Protein AF-A0A959Y9T9-F1 (afdb_monomer_lite)

Secondary structure (DSSP, 8-state):
-----------SS--GGGGGGS-GGG-SS-----HHHHHTSPPPHHHHHHHHHHHHHHHHT----

Structure (mmCIF, N/CA/C/O backbone):
data_AF-A0A959Y9T9-F1
#
_entry.id   AF-A0A959Y9T9-F1
#
loop_
_atom_site.group_PDB
_atom_site.id
_atom_site.type_symbol
_atom_site.label_atom_id
_atom_site.label_alt_id
_atom_site.label_comp_id
_atom_site.label_asym_id
_atom_site.label_entity_id
_atom_site.label_seq_id
_atom_site.pdbx_PDB_ins_code
_atom_site.Cartn_x
_atom_site.Cartn_y
_atom_site.Cartn_z
_atom_site.occupancy
_atom_site.B_iso_or_equiv
_atom_site.auth_seq_id
_atom_site.auth_comp_id
_atom_site.auth_asym_id
_atom_site.auth_atom_id
_atom_site.pdbx_PDB_model_num
ATOM 1 N N . ARG A 1 1 ? -3.098 -21.465 18.059 1.00 64.69 1 ARG A N 1
ATOM 2 C CA . ARG A 1 1 ? -2.876 -20.020 18.317 1.00 64.69 1 ARG A CA 1
ATOM 3 C C . ARG A 1 1 ? -3.431 -19.275 17.107 1.00 64.69 1 ARG A C 1
ATOM 5 O O . ARG A 1 1 ? -2.895 -19.466 16.030 1.00 64.69 1 ARG A O 1
ATOM 12 N N . TRP A 1 2 ? -4.535 -18.544 17.264 1.00 85.38 2 TRP A N 1
ATOM 13 C CA . TRP A 1 2 ? -5.296 -17.896 16.182 1.00 85.38 2 TRP A CA 1
ATOM 14 C C . TRP A 1 2 ? -4.801 -16.466 15.934 1.00 85.38 2 TRP A C 1
ATOM 16 O O . TRP A 1 2 ? -5.523 -15.505 16.158 1.00 85.38 2 TRP A O 1
ATOM 26 N N . VAL A 1 3 ? -3.526 -16.327 15.573 1.00 92.69 3 VAL A N 1
ATOM 27 C CA . VAL A 1 3 ? -2.898 -15.027 15.306 1.00 92.69 3 VAL A CA 1
ATOM 28 C C . VAL A 1 3 ? -2.089 -15.158 14.026 1.00 92.69 3 VAL A C 1
ATOM 30 O O . VAL A 1 3 ? -1.248 -16.052 13.920 1.00 92.69 3 VAL A O 1
ATOM 33 N N . THR A 1 4 ? -2.360 -14.292 13.054 1.00 92.94 4 THR A N 1
ATOM 34 C CA . THR A 1 4 ? -1.594 -14.208 11.808 1.00 92.94 4 THR A CA 1
ATOM 35 C C . THR A 1 4 ? -0.270 -13.483 12.046 1.00 92.94 4 THR A C 1
ATOM 37 O O . THR A 1 4 ? -0.192 -12.571 12.866 1.00 92.94 4 THR A O 1
ATOM 40 N N . MET A 1 5 ? 0.778 -13.873 11.323 1.00 93.81 5 MET A N 1
ATOM 41 C CA . MET A 1 5 ? 2.091 -13.216 11.345 1.00 93.81 5 MET A CA 1
ATOM 42 C C . MET A 1 5 ? 2.451 -12.723 9.939 1.00 93.81 5 MET A C 1
ATOM 44 O O . MET A 1 5 ? 1.866 -13.189 8.962 1.00 93.81 5 MET A O 1
ATOM 48 N N . HIS A 1 6 ? 3.429 -11.816 9.844 1.00 94.69 6 HIS A N 1
ATOM 49 C CA . HIS A 1 6 ? 3.782 -11.062 8.631 1.00 94.69 6 HIS A CA 1
ATOM 50 C C . HIS A 1 6 ? 2.712 -10.030 8.244 1.00 94.69 6 HIS A C 1
ATOM 52 O O . HIS A 1 6 ? 2.307 -9.235 9.088 1.00 94.69 6 HIS A O 1
ATOM 58 N N . GLY A 1 7 ? 2.315 -9.985 6.974 1.00 93.75 7 GLY A N 1
ATOM 59 C CA . GLY A 1 7 ? 1.420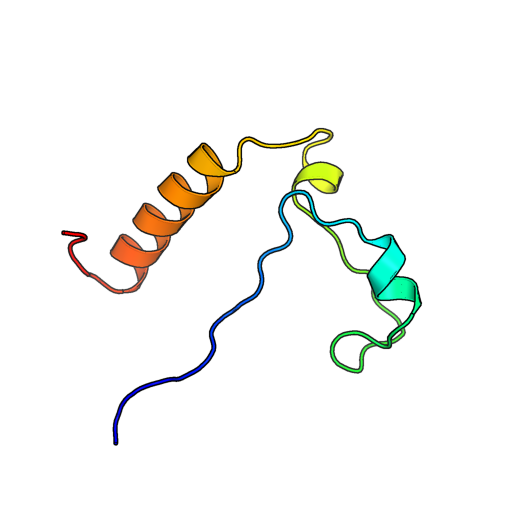 -8.972 6.435 1.00 93.75 7 GLY A CA 1
ATOM 60 C C . GLY A 1 7 ? 1.558 -8.882 4.922 1.00 93.75 7 GLY A C 1
ATOM 61 O O . GLY A 1 7 ? 1.790 -9.887 4.252 1.00 93.75 7 GLY A O 1
ATOM 62 N N . PHE A 1 8 ? 1.447 -7.668 4.398 1.00 95.12 8 PHE A N 1
ATOM 63 C CA . PHE A 1 8 ? 1.581 -7.366 2.978 1.00 95.12 8 PHE A CA 1
ATOM 64 C C . PHE A 1 8 ? 2.616 -6.262 2.755 1.00 95.12 8 PHE A C 1
ATOM 66 O O . PHE A 1 8 ? 2.954 -5.508 3.667 1.00 95.12 8 PHE A O 1
ATOM 73 N N . ALA A 1 9 ? 3.107 -6.168 1.522 1.00 94.69 9 ALA A N 1
ATOM 74 C CA . ALA A 1 9 ? 3.983 -5.097 1.075 1.00 94.69 9 ALA A CA 1
ATOM 75 C C . ALA A 1 9 ? 3.275 -4.327 -0.040 1.00 94.69 9 ALA A C 1
ATOM 77 O O . ALA A 1 9 ? 2.926 -4.908 -1.067 1.00 94.69 9 ALA A O 1
ATOM 78 N N . PHE A 1 10 ? 3.044 -3.032 0.173 1.00 96.25 10 PHE A N 1
ATOM 79 C CA . PHE A 1 10 ? 2.389 -2.171 -0.805 1.00 96.25 10 PHE A CA 1
ATOM 80 C C . PHE A 1 10 ? 3.400 -1.201 -1.417 1.00 96.25 10 PHE A C 1
ATOM 82 O O . PHE A 1 10 ? 4.038 -0.422 -0.708 1.00 96.25 10 PHE A O 1
ATOM 89 N N . ASN A 1 11 ? 3.571 -1.272 -2.738 1.00 97.00 11 ASN A N 1
ATOM 90 C CA . ASN A 1 11 ? 4.553 -0.467 -3.452 1.00 97.00 11 ASN A CA 1
ATOM 91 C C . ASN A 1 11 ? 4.037 0.960 -3.673 1.00 97.00 11 ASN A C 1
ATOM 93 O O . ASN A 1 11 ? 3.277 1.207 -4.607 1.00 97.00 11 ASN A O 1
ATOM 97 N N . VAL A 1 12 ? 4.475 1.906 -2.838 1.00 97.88 12 VAL A N 1
ATOM 98 C CA . VAL A 1 12 ? 4.072 3.321 -2.934 1.00 97.88 12 VAL A CA 1
ATOM 99 C C . VAL A 1 12 ? 5.073 4.100 -3.788 1.00 97.88 12 VAL A C 1
ATOM 101 O O . VAL A 1 12 ? 4.843 4.307 -4.975 1.00 97.88 12 VAL A O 1
ATOM 104 N N . ASN A 1 13 ? 6.224 4.436 -3.204 1.00 97.62 13 ASN A N 1
ATOM 105 C CA . ASN A 1 13 ? 7.346 5.124 -3.851 1.00 97.62 13 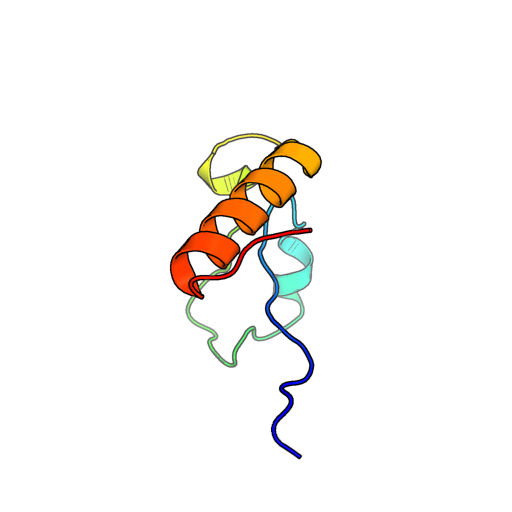ASN A CA 1
ATOM 106 C C . ASN A 1 13 ? 8.531 4.168 -4.094 1.00 97.62 13 ASN A C 1
ATOM 108 O O . ASN A 1 13 ? 9.682 4.596 -4.141 1.00 97.62 13 ASN A O 1
ATOM 112 N N . THR A 1 14 ? 8.266 2.860 -4.148 1.00 96.12 14 THR A N 1
ATOM 113 C CA . THR A 1 14 ? 9.296 1.817 -4.213 1.00 96.12 14 THR A CA 1
ATOM 114 C C . THR A 1 14 ? 10.138 1.944 -5.479 1.00 96.12 14 THR A C 1
ATOM 116 O O . THR A 1 14 ? 9.589 2.061 -6.577 1.00 96.12 14 THR A O 1
ATOM 119 N N . ASP A 1 15 ? 11.458 1.843 -5.329 1.00 94.12 15 ASP A N 1
ATOM 120 C CA . ASP A 1 15 ? 12.371 1.655 -6.453 1.00 94.12 15 ASP A CA 1
ATOM 121 C C . ASP A 1 15 ? 12.193 0.243 -7.028 1.00 94.12 15 ASP A C 1
ATOM 123 O O . ASP A 1 15 ? 12.497 -0.765 -6.384 1.00 94.12 15 ASP A O 1
ATOM 127 N N . LEU A 1 16 ? 11.650 0.177 -8.242 1.00 92.62 16 LEU A N 1
ATOM 128 C CA . LEU A 1 16 ? 11.322 -1.082 -8.897 1.00 92.62 16 LEU A C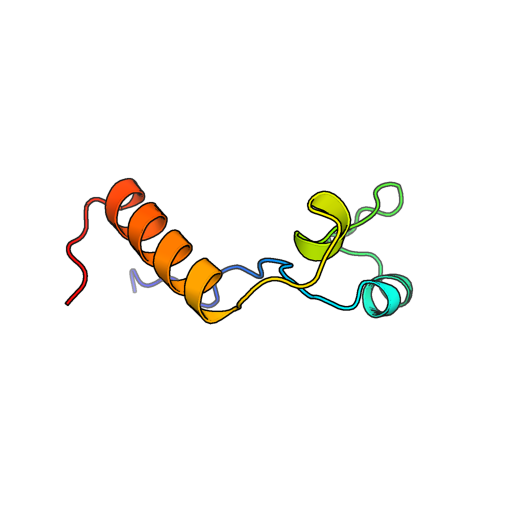A 1
ATOM 129 C C . LEU A 1 16 ? 12.546 -1.780 -9.507 1.00 92.62 16 LEU A C 1
ATOM 131 O O . LEU A 1 16 ? 12.443 -2.965 -9.811 1.00 92.62 16 LEU A O 1
ATOM 135 N N . SER A 1 17 ? 13.697 -1.106 -9.635 1.00 91.50 17 SER A N 1
ATOM 136 C CA . SER A 1 17 ? 14.918 -1.709 -10.201 1.00 91.50 17 SER A CA 1
ATOM 137 C C . SER A 1 17 ? 15.411 -2.907 -9.382 1.00 91.50 17 SER A C 1
ATOM 139 O O . SER A 1 17 ? 15.938 -3.875 -9.923 1.00 91.50 17 SER A O 1
ATOM 141 N N . TYR A 1 18 ? 15.150 -2.923 -8.072 1.00 89.25 18 TYR A N 1
ATOM 142 C CA . TYR A 1 18 ? 15.490 -4.063 -7.222 1.00 89.25 18 TYR A CA 1
ATOM 143 C C . TYR A 1 18 ? 14.735 -5.342 -7.598 1.00 89.25 18 TYR A C 1
ATOM 145 O O . TYR A 1 18 ? 15.275 -6.434 -7.413 1.00 89.25 18 TYR A O 1
ATOM 153 N N . PHE A 1 19 ? 13.525 -5.227 -8.157 1.00 89.75 19 PHE A N 1
ATOM 154 C CA . PHE A 1 19 ? 12.747 -6.386 -8.594 1.00 89.75 19 PHE A CA 1
ATOM 155 C C . PHE A 1 19 ? 13.332 -7.064 -9.836 1.00 89.75 19 PHE A C 1
ATOM 157 O O . PHE A 1 19 ? 13.030 -8.229 -10.063 1.00 89.75 19 PHE A O 1
ATOM 164 N N . GLU A 1 20 ? 14.206 -6.393 -10.591 1.00 86.31 20 GLU A N 1
ATOM 165 C CA . GLU A 1 20 ? 14.908 -6.987 -11.738 1.00 86.31 20 GLU A CA 1
ATOM 166 C C . GLU A 1 20 ? 15.919 -8.064 -11.308 1.00 86.31 20 GLU A C 1
ATOM 168 O O . GLU A 1 20 ? 16.300 -8.919 -12.102 1.00 86.31 20 GLU A O 1
ATOM 173 N N . ASN A 1 21 ? 16.324 -8.062 -10.033 1.00 88.75 21 ASN A N 1
ATOM 174 C CA . ASN A 1 21 ? 17.293 -9.014 -9.484 1.00 88.75 21 ASN A CA 1
ATOM 175 C C . ASN A 1 21 ? 16.650 -10.301 -8.939 1.00 88.75 21 ASN A C 1
ATOM 177 O O . ASN A 1 21 ? 17.359 -11.171 -8.429 1.00 88.75 21 ASN A O 1
ATOM 181 N N . ILE A 1 22 ? 15.321 -10.426 -8.995 1.00 88.81 22 ILE A N 1
ATOM 182 C CA . ILE A 1 22 ? 14.569 -11.574 -8.472 1.00 88.81 22 ILE A CA 1
ATOM 183 C C . ILE A 1 22 ? 13.472 -11.999 -9.456 1.00 88.81 22 ILE A C 1
ATOM 185 O O . ILE A 1 22 ? 13.089 -11.240 -10.335 1.00 88.81 22 ILE A O 1
ATOM 189 N N . VAL A 1 23 ? 12.919 -13.206 -9.286 1.00 84.19 23 VAL A N 1
ATOM 190 C CA . VAL A 1 23 ? 11.662 -13.604 -9.949 1.00 84.19 23 VAL A CA 1
ATOM 191 C C . VAL A 1 23 ? 10.513 -13.373 -8.958 1.00 84.19 23 VAL A C 1
ATOM 193 O O . VAL A 1 23 ? 10.264 -14.236 -8.106 1.00 84.19 23 VAL A O 1
ATOM 196 N N . PRO A 1 24 ? 9.835 -12.210 -8.988 1.00 79.00 24 PRO A N 1
ATOM 197 C CA . PRO A 1 24 ? 8.823 -11.876 -7.993 1.00 79.00 24 PRO A CA 1
ATOM 198 C C . PRO A 1 24 ? 7.628 -12.823 -8.082 1.00 79.00 24 PRO A C 1
ATOM 200 O O . PRO A 1 24 ? 7.115 -13.105 -9.162 1.00 79.00 24 PRO A O 1
ATOM 203 N N . CYS A 1 25 ? 7.176 -13.328 -6.931 1.00 77.69 25 CYS A N 1
ATOM 204 C CA . CYS A 1 25 ? 6.031 -14.243 -6.825 1.00 77.69 25 CYS A CA 1
ATOM 205 C C . CYS A 1 25 ? 6.141 -15.526 -7.684 1.00 77.69 25 CYS A C 1
ATOM 207 O O . CYS A 1 25 ? 5.137 -16.205 -7.881 1.00 77.69 25 CYS A O 1
ATOM 209 N N . GLY A 1 26 ? 7.333 -15.860 -8.205 1.00 78.88 26 GLY A N 1
ATOM 210 C CA . GLY A 1 26 ? 7.531 -16.960 -9.158 1.00 78.88 26 GLY A CA 1
ATOM 211 C C . GLY A 1 26 ? 6.981 -16.693 -10.568 1.00 78.88 26 GLY A C 1
ATOM 212 O O . GLY A 1 26 ? 6.909 -17.621 -11.370 1.00 78.88 26 GLY A O 1
ATOM 213 N N . ILE A 1 27 ? 6.590 -15.452 -10.875 1.00 81.12 27 ILE A N 1
ATOM 214 C CA . ILE A 1 27 ? 5.973 -15.049 -12.143 1.00 81.12 27 ILE A CA 1
ATOM 215 C C . ILE A 1 27 ? 7.015 -14.285 -12.963 1.00 81.12 27 ILE A C 1
ATOM 217 O O . ILE A 1 27 ? 7.396 -13.174 -12.609 1.00 81.12 27 ILE A O 1
ATOM 221 N N . ALA A 1 28 ? 7.488 -14.885 -14.055 1.00 76.31 28 ALA A N 1
ATOM 222 C CA . ALA A 1 28 ? 8.543 -14.298 -14.887 1.00 76.31 28 ALA A CA 1
ATOM 223 C C . ALA A 1 28 ? 8.012 -13.401 -16.020 1.00 76.31 28 ALA A C 1
ATOM 225 O O . ALA A 1 28 ? 8.759 -12.601 -16.572 1.00 76.31 28 ALA A O 1
ATOM 226 N N . ASP A 1 29 ? 6.737 -13.534 -16.385 1.00 76.44 29 ASP A N 1
ATOM 227 C CA . ASP A 1 29 ? 6.123 -12.887 -17.550 1.00 76.44 29 ASP A CA 1
ATOM 228 C C . ASP A 1 29 ? 5.316 -11.624 -17.204 1.00 76.44 29 ASP A C 1
ATOM 230 O O . ASP A 1 29 ? 4.682 -11.033 -18.079 1.00 76.44 29 ASP A O 1
ATOM 234 N N . LYS A 1 30 ? 5.336 -11.183 -15.938 1.00 80.94 30 LYS A N 1
ATOM 235 C CA . LYS A 1 30 ? 4.622 -9.984 -15.478 1.00 80.94 30 LYS A CA 1
ATOM 236 C C . LYS A 1 30 ? 5.545 -9.044 -14.717 1.00 80.94 30 LYS A C 1
ATOM 238 O O . LYS A 1 30 ? 6.305 -9.463 -13.851 1.00 80.94 30 LYS A O 1
ATOM 243 N N . GLY A 1 31 ? 5.437 -7.757 -15.033 1.00 84.38 31 GLY A N 1
ATOM 244 C CA . GLY A 1 31 ? 6.149 -6.699 -14.325 1.00 84.38 31 GLY A CA 1
ATOM 245 C C . GLY A 1 31 ? 5.487 -6.325 -13.000 1.00 84.38 31 GLY A C 1
ATOM 246 O O . GLY A 1 31 ? 4.306 -6.590 -12.770 1.00 84.38 31 GLY A O 1
ATOM 247 N N . VAL A 1 32 ? 6.254 -5.652 -12.147 1.00 92.75 32 VAL A N 1
ATOM 248 C CA . VAL A 1 32 ? 5.757 -4.985 -10.939 1.00 92.75 32 VAL A CA 1
ATOM 249 C C . VAL A 1 32 ? 5.519 -3.498 -11.206 1.00 92.75 32 VAL A C 1
ATOM 251 O O . VAL A 1 32 ? 6.105 -2.909 -12.119 1.00 92.75 32 VAL A O 1
ATOM 254 N N . THR A 1 33 ? 4.670 -2.875 -10.392 1.00 94.81 33 THR A N 1
ATOM 255 C CA . THR A 1 33 ? 4.485 -1.422 -10.401 1.00 94.81 33 THR A CA 1
ATOM 256 C C . THR A 1 33 ? 4.443 -0.851 -8.983 1.00 94.81 33 THR A C 1
ATOM 258 O O . THR A 1 33 ? 4.447 -1.596 -7.996 1.00 94.81 33 THR A O 1
ATOM 261 N N . CYS A 1 34 ? 4.439 0.476 -8.892 1.00 96.75 34 CYS A N 1
ATOM 262 C CA . CYS A 1 34 ? 4.253 1.243 -7.671 1.00 96.75 34 CYS A CA 1
ATOM 263 C C . CYS A 1 34 ? 3.301 2.415 -7.929 1.00 96.75 34 CYS A C 1
ATOM 265 O O . CYS A 1 34 ? 3.176 2.886 -9.060 1.00 96.75 34 CYS A O 1
ATOM 267 N N . MET A 1 35 ? 2.643 2.909 -6.880 1.00 97.69 35 MET A N 1
ATOM 268 C CA . MET A 1 35 ? 1.696 4.019 -7.002 1.00 97.69 35 MET A CA 1
ATOM 269 C C . MET A 1 35 ? 2.340 5.262 -7.619 1.00 97.69 35 MET A C 1
ATOM 271 O O . MET A 1 35 ? 1.710 5.923 -8.434 1.00 97.69 35 MET A O 1
ATOM 275 N N . ALA A 1 36 ? 3.601 5.554 -7.285 1.00 97.56 36 ALA A N 1
ATOM 276 C CA . ALA A 1 36 ? 4.301 6.705 -7.838 1.00 97.56 36 ALA A CA 1
ATOM 277 C C . ALA A 1 36 ? 4.450 6.637 -9.364 1.00 97.56 36 ALA A C 1
ATOM 279 O O . ALA A 1 36 ? 4.348 7.654 -10.047 1.00 97.56 36 ALA A O 1
ATOM 280 N N . LYS A 1 37 ? 4.654 5.432 -9.912 1.00 96.50 37 LYS A N 1
ATOM 281 C CA . LYS A 1 37 ? 4.712 5.202 -11.358 1.00 96.50 37 LYS A CA 1
ATOM 282 C C . LYS A 1 37 ? 3.336 5.357 -12.005 1.00 96.50 37 LYS A C 1
ATOM 284 O O . LYS A 1 37 ? 3.233 6.014 -13.033 1.00 96.50 37 LYS A O 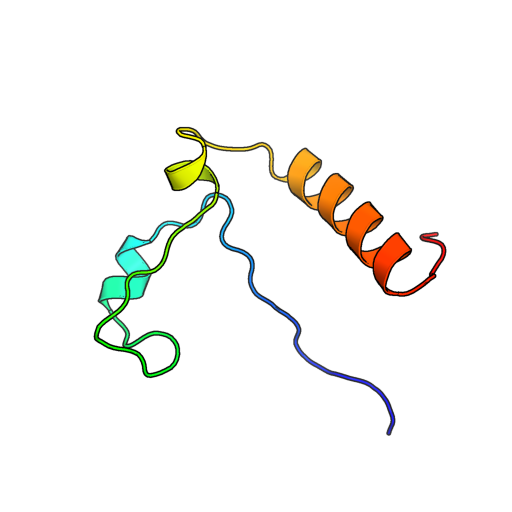1
ATOM 289 N N . GLU A 1 38 ? 2.298 4.785 -11.398 1.00 97.38 38 GLU A N 1
ATOM 290 C CA . GLU A 1 38 ? 0.932 4.821 -11.943 1.00 97.38 38 GLU A CA 1
ATOM 291 C C . GLU A 1 38 ? 0.278 6.212 -11.839 1.00 97.38 38 GLU A C 1
ATOM 293 O O . GLU A 1 38 ? -0.501 6.595 -12.706 1.00 97.38 38 GLU A O 1
ATOM 298 N N . LEU A 1 39 ? 0.607 6.986 -10.799 1.00 96.69 39 LEU A N 1
ATOM 299 C CA . LEU A 1 39 ? 0.064 8.329 -10.546 1.00 96.69 39 LEU A CA 1
ATOM 300 C C . LEU A 1 39 ? 0.983 9.460 -11.036 1.00 96.69 39 LEU A C 1
ATOM 302 O O . LEU A 1 39 ? 0.613 10.630 -10.960 1.00 96.69 39 LEU A O 1
ATOM 306 N N . GLY A 1 40 ? 2.163 9.127 -11.567 1.00 95.75 40 GLY A N 1
ATOM 307 C CA . GLY A 1 40 ? 3.063 10.079 -12.220 1.00 95.75 40 GLY A CA 1
ATOM 308 C C . GLY A 1 40 ? 3.882 10.969 -11.278 1.00 95.75 40 GLY A C 1
ATOM 309 O O . GLY A 1 40 ? 4.324 12.039 -11.696 1.00 95.75 40 GLY A O 1
ATOM 310 N N . GLY A 1 41 ? 4.110 10.563 -10.027 1.00 95.50 41 GLY A N 1
ATOM 311 C CA . GLY A 1 41 ? 4.897 11.344 -9.070 1.00 95.50 41 GLY A CA 1
ATOM 312 C C . GLY A 1 41 ? 5.040 10.694 -7.697 1.00 95.50 41 GLY A C 1
ATOM 313 O O . GLY A 1 41 ? 4.297 9.783 -7.348 1.00 95.50 41 GLY A O 1
ATOM 314 N N . LEU A 1 42 ? 6.010 11.165 -6.906 1.00 97.44 42 LEU A N 1
ATOM 315 C CA . LEU A 1 42 ? 6.178 10.716 -5.521 1.00 97.44 42 LEU A CA 1
ATOM 316 C C . LEU A 1 42 ? 4.978 11.134 -4.669 1.00 97.44 42 LEU A C 1
ATOM 318 O O . LEU A 1 42 ? 4.498 12.261 -4.768 1.00 97.44 42 LEU A O 1
ATOM 322 N N . LEU A 1 43 ? 4.541 10.224 -3.806 1.00 97.62 43 LEU A N 1
ATOM 323 C CA . LEU A 1 43 ? 3.394 10.414 -2.924 1.00 97.62 43 LEU A CA 1
ATOM 324 C C . LEU A 1 43 ? 3.843 10.697 -1.494 1.00 97.62 43 LEU A C 1
ATOM 326 O O . LEU A 1 43 ? 4.902 10.228 -1.062 1.00 97.62 43 LEU A O 1
ATOM 330 N N . ASP A 1 44 ? 3.006 11.407 -0.740 1.00 98.00 44 ASP A N 1
ATOM 331 C CA . ASP A 1 44 ? 3.197 11.545 0.698 1.00 98.00 44 ASP A CA 1
ATOM 332 C C . ASP A 1 44 ? 2.895 10.210 1.398 1.00 98.00 44 ASP A C 1
ATOM 334 O O . ASP A 1 44 ? 1.784 9.677 1.363 1.00 98.00 44 ASP A O 1
ATOM 338 N N . MET A 1 45 ? 3.906 9.661 2.070 1.00 97.81 45 MET A N 1
ATOM 339 C CA . MET A 1 45 ? 3.769 8.412 2.814 1.00 97.81 45 MET A CA 1
ATOM 340 C C . MET A 1 45 ? 2.824 8.533 4.010 1.00 97.81 45 MET A C 1
ATOM 342 O O . MET A 1 45 ? 2.302 7.509 4.454 1.00 97.81 45 MET A O 1
ATOM 346 N N . GLN A 1 46 ? 2.631 9.731 4.565 1.00 98.00 46 GLN A N 1
ATOM 347 C CA . GLN A 1 46 ? 1.697 9.939 5.665 1.00 98.00 46 GLN A CA 1
ATOM 348 C C . GLN A 1 46 ? 0.255 9.830 5.170 1.00 98.00 46 GLN A C 1
ATOM 350 O O . GLN A 1 46 ? -0.511 9.037 5.716 1.00 98.00 46 GLN A O 1
ATOM 355 N N . GLU A 1 47 ? -0.072 10.514 4.072 1.00 97.69 47 GLU A N 1
ATOM 356 C CA . GLU A 1 47 ? -1.382 10.420 3.425 1.00 97.69 47 GLU A CA 1
ATOM 357 C C . GLU A 1 47 ? -1.735 8.965 3.090 1.00 97.69 47 GLU A C 1
ATOM 359 O O . GLU A 1 47 ? -2.801 8.476 3.462 1.00 97.69 47 GLU A O 1
ATOM 364 N N . VAL A 1 48 ? -0.811 8.227 2.464 1.00 97.75 48 VAL A N 1
ATOM 365 C CA . VAL A 1 48 ? -1.048 6.824 2.090 1.00 97.75 48 VAL A CA 1
ATOM 366 C C . VAL A 1 48 ? -1.306 5.939 3.315 1.00 97.75 48 VAL A C 1
ATOM 368 O O . VAL A 1 48 ? -2.187 5.081 3.274 1.00 97.75 48 VAL A O 1
ATOM 371 N N . LYS A 1 49 ? -0.584 6.151 4.424 1.00 97.44 49 LYS A N 1
ATOM 372 C CA . LYS A 1 49 ? -0.819 5.417 5.679 1.00 97.44 49 LYS A CA 1
ATOM 373 C C . LYS A 1 49 ? -2.184 5.730 6.276 1.00 97.44 49 LYS A C 1
ATOM 375 O O . LYS A 1 49 ? -2.841 4.816 6.766 1.00 97.44 49 LYS A O 1
ATOM 380 N N . ASP A 1 50 ? -2.595 6.991 6.256 1.00 97.62 50 ASP A N 1
ATOM 381 C CA . ASP A 1 50 ? -3.863 7.406 6.849 1.00 97.62 50 ASP A CA 1
ATOM 382 C C . ASP A 1 50 ? -5.050 6.899 6.028 1.00 97.62 50 ASP A C 1
ATOM 384 O O . ASP A 1 50 ? -6.006 6.381 6.600 1.00 97.62 50 ASP A O 1
ATOM 388 N N . ARG A 1 51 ? -4.947 6.906 4.693 1.00 97.25 51 ARG A N 1
ATOM 389 C CA . ARG A 1 51 ? -5.929 6.238 3.826 1.00 97.25 51 ARG A CA 1
ATOM 390 C C . ARG A 1 51 ? -5.983 4.736 4.097 1.00 97.25 51 ARG A C 1
ATOM 392 O O . ARG A 1 51 ? -7.059 4.206 4.337 1.00 97.25 51 ARG A O 1
ATOM 399 N N . LEU A 1 52 ? -4.836 4.058 4.129 1.00 96.88 52 LEU A N 1
ATOM 400 C CA . LEU A 1 52 ? -4.769 2.609 4.346 1.00 96.88 52 LEU A CA 1
ATOM 401 C C . LEU A 1 52 ? -5.385 2.177 5.684 1.00 96.88 52 LEU A C 1
ATOM 403 O O . LEU A 1 52 ? -6.052 1.150 5.748 1.00 96.88 52 LEU A O 1
ATOM 407 N N . LYS A 1 53 ? -5.174 2.959 6.747 1.00 96.56 53 LYS A N 1
ATOM 408 C CA . LYS A 1 53 ? -5.803 2.738 8.053 1.00 96.56 53 LYS A CA 1
ATOM 409 C C . LYS A 1 53 ? -7.327 2.740 7.952 1.00 96.56 53 LYS A C 1
ATOM 411 O O . LYS A 1 53 ? -7.949 1.814 8.456 1.00 96.56 53 LYS A O 1
ATOM 416 N N . LEU A 1 54 ? -7.902 3.749 7.297 1.00 96.75 54 LEU A N 1
ATOM 417 C CA . LEU A 1 54 ? -9.352 3.872 7.139 1.00 96.75 54 LEU A CA 1
ATOM 418 C C . LEU A 1 54 ? -9.934 2.699 6.340 1.00 96.75 54 LEU A C 1
ATOM 420 O O . LEU A 1 54 ? -10.908 2.102 6.779 1.00 96.75 54 LEU A O 1
ATOM 424 N N . GLU A 1 55 ? -9.298 2.321 5.228 1.00 97.06 55 GLU A N 1
ATOM 425 C CA . GLU A 1 55 ? -9.758 1.195 4.399 1.00 97.06 55 GLU A CA 1
ATOM 426 C C . GLU A 1 55 ? -9.656 -0.150 5.138 1.00 97.06 55 GLU A C 1
ATOM 428 O O . GLU A 1 55 ? -10.526 -1.006 5.008 1.00 97.06 55 GLU A O 1
ATOM 433 N N . LEU A 1 56 ? -8.605 -0.356 5.944 1.00 96.44 56 LEU A N 1
ATOM 434 C CA . LEU A 1 56 ? -8.481 -1.563 6.767 1.00 96.44 56 LEU A CA 1
ATOM 435 C C . LEU A 1 56 ? -9.507 -1.585 7.905 1.00 96.44 56 LEU A C 1
ATOM 437 O O . LEU A 1 56 ? -10.053 -2.645 8.196 1.00 96.44 56 LEU A O 1
ATOM 441 N N . ALA A 1 57 ? -9.758 -0.442 8.544 1.00 97.44 57 ALA A N 1
ATOM 442 C CA . ALA A 1 57 ? -10.755 -0.315 9.600 1.00 97.44 57 ALA A CA 1
ATOM 443 C C . ALA A 1 57 ? -12.156 -0.674 9.091 1.00 97.44 57 ALA A C 1
ATOM 445 O O . ALA A 1 57 ? -12.842 -1.483 9.709 1.00 97.44 57 ALA A O 1
ATOM 446 N N . ASP A 1 58 ? -12.524 -0.139 7.925 1.00 97.50 58 ASP A N 1
ATOM 447 C CA . ASP A 1 58 ? -13.791 -0.429 7.252 1.00 97.50 58 ASP A CA 1
ATOM 448 C C . ASP A 1 58 ? -13.890 -1.905 6.831 1.00 97.50 58 ASP A C 1
ATOM 450 O O . ASP A 1 58 ? -14.846 -2.593 7.181 1.00 97.50 58 ASP A O 1
ATOM 454 N N . LEU A 1 59 ? -12.856 -2.442 6.167 1.00 97.38 59 LEU A N 1
ATOM 455 C CA . LEU A 1 59 ? -12.852 -3.827 5.681 1.00 97.38 59 LEU A CA 1
ATOM 456 C C . LEU A 1 59 ? -12.977 -4.865 6.805 1.00 97.38 59 LEU A C 1
ATOM 458 O O . LEU A 1 59 ? -13.603 -5.910 6.616 1.00 97.38 59 LEU A O 1
ATOM 462 N N . PHE A 1 60 ? -12.327 -4.614 7.942 1.00 96.25 60 PHE A N 1
ATOM 463 C CA . PHE A 1 60 ? -12.323 -5.531 9.081 1.00 96.25 60 PHE A CA 1
ATOM 464 C C . PHE A 1 60 ? -13.396 -5.215 10.129 1.00 96.25 60 PHE A C 1
ATOM 466 O O . PHE A 1 60 ? -13.488 -5.967 11.098 1.00 96.25 60 PHE A O 1
ATOM 473 N N . ASP A 1 61 ? -14.198 -4.163 9.930 1.00 97.19 61 ASP A N 1
ATOM 474 C CA . ASP A 1 61 ? -15.207 -3.680 10.882 1.00 97.19 61 ASP A CA 1
ATOM 475 C C . ASP A 1 61 ? -14.608 -3.447 12.283 1.00 97.19 61 ASP A C 1
ATOM 477 O O . ASP A 1 61 ? -15.036 -4.009 13.294 1.00 97.19 61 ASP A O 1
ATOM 481 N N . VAL A 1 62 ? -13.527 -2.659 12.329 1.00 96.00 62 VAL A N 1
ATOM 482 C CA . VAL A 1 62 ? -12.797 -2.336 13.564 1.00 96.00 62 VAL A CA 1
ATOM 483 C C . VAL A 1 62 ? -12.654 -0.833 13.766 1.00 96.00 62 VAL A C 1
ATOM 485 O O . VAL A 1 62 ? -12.427 -0.074 12.828 1.00 96.00 62 VAL A O 1
ATOM 488 N N . GLU A 1 63 ? -12.711 -0.402 15.024 1.00 94.75 63 GLU A N 1
ATOM 489 C CA . GLU A 1 63 ? -12.392 0.971 15.415 1.00 94.75 63 GLU A CA 1
ATOM 490 C C . GLU A 1 63 ? -10.885 1.107 15.676 1.00 94.75 63 GLU A C 1
ATOM 492 O O . GLU A 1 63 ? -10.290 0.321 16.420 1.00 94.75 63 GLU A O 1
ATOM 497 N N . LEU A 1 64 ? -10.255 2.105 15.054 1.00 90.69 64 LEU A N 1
ATOM 498 C CA . LEU A 1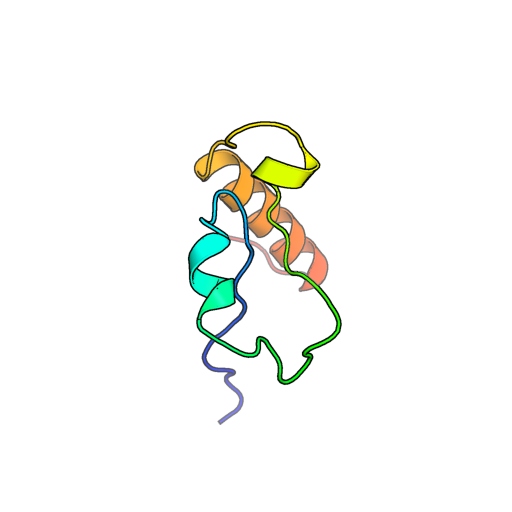 64 ? -8.860 2.445 15.323 1.00 90.69 64 LEU A CA 1
ATOM 499 C C . LEU A 1 64 ? -8.781 3.360 16.546 1.00 90.69 64 LEU A C 1
ATOM 501 O O . LEU A 1 64 ? -9.441 4.396 16.582 1.00 90.69 64 LEU A O 1
ATOM 505 N N . VAL A 1 65 ? -7.940 2.978 17.509 1.00 85.12 65 VAL A N 1
ATOM 506 C CA . VAL A 1 65 ? -7.678 3.717 18.756 1.00 85.12 65 VAL A CA 1
ATOM 507 C C . VAL A 1 65 ? -6.346 4.452 18.677 1.00 85.12 65 VAL A C 1
ATOM 509 O O . VAL A 1 65 ? -5.380 3.859 18.138 1.00 85.12 65 VAL A O 1
#

pLDDT: mean 92.41, std 7.05, range [64.69, 98.0]

Foldseek 3Di:
DPDDDDDDDAAAPDDQVVVVVDCPPVPNPDGDDHNCVVVVHHDDPVVVVVVVVVVVCVVVVHDDD

Sequence (65 aa):
RWVTMHGFAFNVNTDLSYFENIVPCGIADKGVTCMAKELGGLLDMQEVKDRLKLELADLFDVELV

Radius of gyration: 15.15 Å; chains: 1; bounding box: 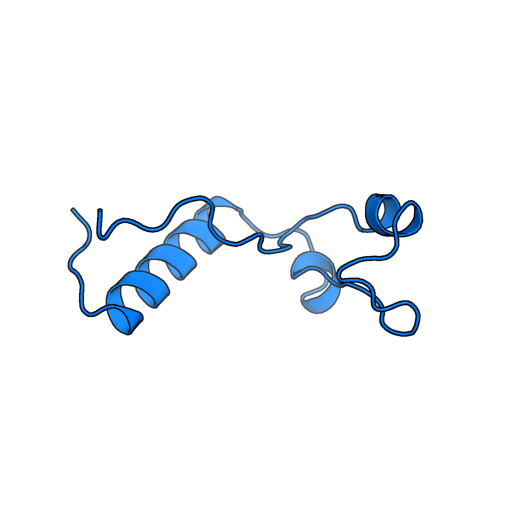32×32×36 Å